Protein AF-A0A938R3F7-F1 (afdb_monomer_lite)

Foldseek 3Di:
DAQDAADPVQAGPPDQDDDDLVSLCVPQCPDPDPSVVVNVVLVVVVVVLVVVVPDPDDGDDDPSRGD

Sequence (67 aa):
MPLPDFDASGDLPLDVHRGTMNEVIQRFGSAGGQRGVCTLRLSHVHELAKRTGHLQRFIIFGSYVTA

Radius of gyration: 12.4 Å; chains: 1; bounding box: 25×27×33 Å

Secondary structure (DSSP, 8-state):
-PPPPP-TTSPPPSS-----HHHHHHHHS-STTHHHHHHHHHHHHHHHHHHTT--------SGGG--

Structure (mmCIF, N/CA/C/O backbone):
data_AF-A0A938R3F7-F1
#
_entry.id   AF-A0A938R3F7-F1
#
loop_
_atom_site.group_PDB
_atom_site.id
_atom_site.type_symbol
_atom_site.label_atom_id
_atom_site.label_alt_id
_atom_site.label_comp_id
_atom_site.label_asym_id
_atom_site.label_entity_id
_atom_site.label_seq_id
_atom_site.pdbx_PDB_ins_code
_atom_site.Cartn_x
_atom_site.Cartn_y
_atom_site.Cartn_z
_atom_site.occupancy
_atom_site.B_iso_or_equiv
_atom_site.auth_seq_id
_atom_site.auth_comp_id
_atom_site.auth_asym_id
_atom_site.auth_atom_id
_atom_site.pdbx_PDB_model_num
ATOM 1 N N . MET A 1 1 ? 3.765 -12.235 5.116 1.00 64.38 1 MET A N 1
ATOM 2 C CA . MET A 1 1 ? 3.936 -12.678 3.720 1.00 64.38 1 MET A CA 1
ATOM 3 C C . MET A 1 1 ? 4.269 -11.418 2.959 1.00 64.38 1 MET A C 1
ATOM 5 O O . MET A 1 1 ? 3.459 -10.504 3.046 1.00 64.38 1 MET A O 1
ATOM 9 N N . PRO A 1 2 ? 5.461 -11.319 2.362 1.00 83.38 2 PRO A N 1
ATOM 10 C CA . PRO A 1 2 ? 5.863 -10.102 1.674 1.00 83.38 2 PRO A CA 1
ATOM 11 C C . PRO A 1 2 ? 4.939 -9.846 0.480 1.00 83.38 2 PRO A C 1
ATOM 13 O 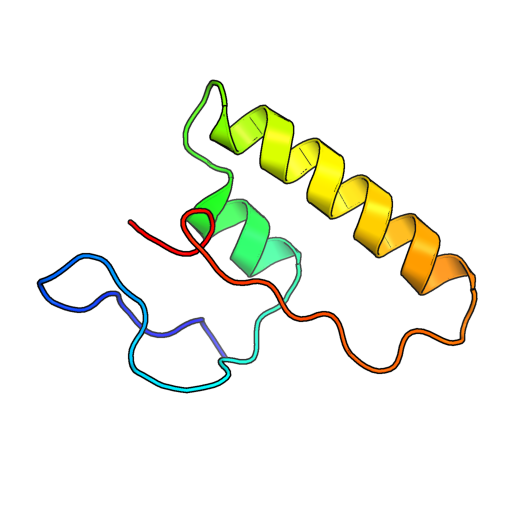O . PRO A 1 2 ? 4.394 -10.787 -0.100 1.00 83.38 2 PRO A O 1
ATOM 16 N N . LEU A 1 3 ? 4.766 -8.573 0.121 1.00 91.38 3 LEU A N 1
ATOM 17 C CA . LEU A 1 3 ? 4.101 -8.202 -1.127 1.00 91.38 3 LEU A CA 1
ATOM 18 C C . LEU A 1 3 ? 4.865 -8.824 -2.313 1.00 91.38 3 LEU A C 1
ATOM 20 O O . LEU A 1 3 ? 6.097 -8.770 -2.302 1.00 91.38 3 LEU A O 1
ATOM 24 N N . PRO A 1 4 ? 4.177 -9.378 -3.327 1.00 93.44 4 PRO A N 1
ATOM 25 C CA . PRO A 1 4 ? 4.834 -9.995 -4.481 1.00 93.44 4 PRO A CA 1
ATOM 26 C C . PRO A 1 4 ? 5.610 -8.963 -5.295 1.00 93.44 4 PRO A C 1
ATOM 28 O O . PRO A 1 4 ? 5.307 -7.773 -5.228 1.00 93.44 4 PRO A O 1
ATOM 31 N N . ASP A 1 5 ? 6.599 -9.395 -6.067 1.00 93.81 5 ASP A N 1
ATOM 32 C CA . ASP A 1 5 ? 7.360 -8.509 -6.952 1.00 93.81 5 ASP A CA 1
ATOM 33 C C . ASP A 1 5 ? 6.475 -7.884 -8.038 1.00 93.81 5 ASP A C 1
ATOM 35 O O . ASP A 1 5 ? 5.400 -8.397 -8.350 1.00 93.81 5 ASP A O 1
ATOM 39 N N . PHE A 1 6 ? 6.913 -6.741 -8.572 1.00 94.69 6 PHE A N 1
ATOM 40 C CA . PHE A 1 6 ? 6.237 -6.120 -9.708 1.00 94.69 6 PHE A CA 1
ATOM 41 C C . PHE A 1 6 ? 6.431 -6.955 -10.974 1.00 94.69 6 PHE A C 1
ATOM 43 O O . PHE A 1 6 ? 7.455 -7.620 -11.143 1.00 94.69 6 PHE A O 1
ATOM 50 N N . ASP A 1 7 ? 5.461 -6.894 -11.876 1.00 93.19 7 ASP A N 1
ATOM 51 C CA . ASP A 1 7 ? 5.603 -7.417 -13.225 1.00 93.19 7 ASP A CA 1
ATOM 52 C C . ASP A 1 7 ? 6.471 -6.500 -14.110 1.00 93.19 7 ASP A C 1
ATOM 54 O O . ASP A 1 7 ? 6.999 -5.470 -13.679 1.00 93.19 7 ASP A O 1
ATOM 58 N N . ALA A 1 8 ? 6.627 -6.882 -15.380 1.00 92.75 8 ALA A N 1
ATOM 59 C CA . ALA A 1 8 ? 7.403 -6.120 -16.358 1.00 92.75 8 ALA A CA 1
ATOM 60 C C . ALA A 1 8 ? 6.841 -4.712 -16.649 1.00 92.75 8 ALA A C 1
ATOM 62 O O . ALA A 1 8 ? 7.552 -3.886 -17.221 1.00 92.75 8 ALA A O 1
ATOM 63 N N . SER A 1 9 ? 5.590 -4.435 -16.278 1.00 92.75 9 SER A N 1
ATOM 64 C CA . SER A 1 9 ? 4.936 -3.134 -16.422 1.00 92.75 9 SER A CA 1
ATOM 65 C C . SER A 1 9 ? 5.051 -2.266 -15.166 1.00 92.75 9 SER A C 1
ATOM 67 O O . SER A 1 9 ? 4.720 -1.084 -15.220 1.00 92.75 9 SER A O 1
ATOM 69 N N . GLY A 1 10 ? 5.588 -2.803 -14.066 1.00 92.81 10 GLY A N 1
ATOM 70 C CA . GLY A 1 10 ? 5.693 -2.095 -12.791 1.00 92.81 10 GLY A CA 1
ATOM 71 C C . GLY A 1 10 ? 4.430 -2.199 -11.935 1.00 92.81 10 GLY A C 1
ATOM 72 O O . GLY A 1 10 ? 4.292 -1.452 -10.963 1.00 92.81 10 GLY A O 1
ATOM 73 N N . ASP A 1 11 ? 3.524 -3.116 -12.272 1.00 93.88 11 ASP A N 1
ATOM 74 C CA . ASP A 1 11 ? 2.289 -3.374 -11.541 1.00 93.88 11 ASP A CA 1
ATOM 75 C C . ASP A 1 11 ? 2.439 -4.593 -10.629 1.00 93.88 11 ASP A C 1
ATOM 77 O O . ASP A 1 11 ? 3.265 -5.481 -10.846 1.00 93.88 11 ASP A O 1
ATOM 81 N N . LEU A 1 12 ? 1.652 -4.644 -9.554 1.00 94.06 12 LEU A N 1
ATOM 82 C CA . LEU A 1 12 ? 1.524 -5.885 -8.792 1.00 94.06 12 LEU A CA 1
ATOM 83 C C . LEU A 1 12 ? 0.731 -6.907 -9.628 1.00 94.06 12 LEU A C 1
ATOM 85 O O . LEU A 1 12 ? -0.217 -6.509 -10.309 1.00 94.06 12 LEU A O 1
ATOM 89 N N . PRO A 1 13 ? 1.035 -8.217 -9.526 1.00 94.38 13 PRO A N 1
ATOM 90 C CA . PRO A 1 13 ? 0.237 -9.263 -10.158 1.00 94.38 13 PRO A CA 1
ATOM 91 C C . PRO A 1 13 ? -1.252 -9.108 -9.834 1.00 94.38 13 PRO A C 1
ATOM 93 O O . PRO A 1 13 ? -1.606 -8.653 -8.746 1.00 94.38 13 PRO A O 1
ATOM 96 N N . LEU A 1 14 ? -2.134 -9.516 -10.743 1.00 91.44 14 LEU A N 1
ATOM 97 C CA . LEU A 1 14 ? -3.578 -9.377 -10.551 1.00 91.44 14 LEU A CA 1
ATOM 98 C C . LEU A 1 14 ? -4.075 -10.218 -9.361 1.00 91.44 14 LEU A C 1
ATOM 100 O O . LEU A 1 14 ? -4.294 -11.414 -9.513 1.00 91.44 14 LEU A O 1
ATOM 104 N N . ASP A 1 15 ? -4.264 -9.592 -8.198 1.00 94.38 15 ASP A N 1
ATOM 105 C CA . ASP A 1 15 ? -4.967 -10.136 -7.027 1.00 94.38 15 ASP A CA 1
ATOM 106 C C . ASP A 1 15 ? -5.067 -9.072 -5.908 1.00 94.38 15 ASP A C 1
ATOM 108 O O . ASP A 1 15 ? -4.537 -7.963 -6.019 1.00 94.38 15 ASP A O 1
ATOM 112 N N . VAL A 1 16 ? -5.702 -9.421 -4.785 1.00 93.62 16 VAL A N 1
ATOM 113 C CA . V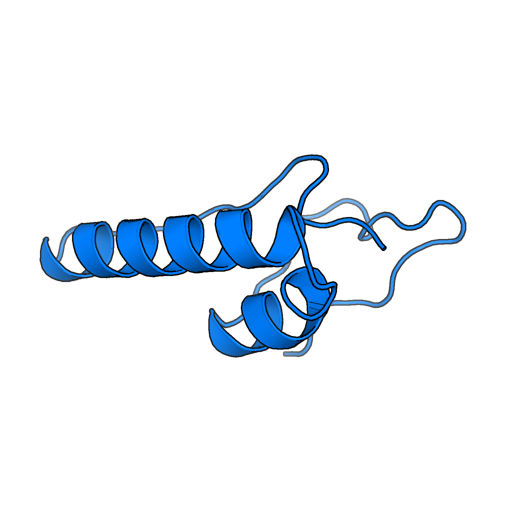AL A 1 16 ? -5.607 -8.691 -3.516 1.00 93.62 16 VAL A CA 1
ATOM 114 C C . VAL A 1 16 ? -4.473 -9.262 -2.669 1.00 93.62 16 VAL A C 1
ATOM 116 O O . VAL A 1 16 ? -4.617 -10.268 -1.968 1.00 93.62 16 VAL A O 1
ATOM 119 N N . HIS A 1 17 ? -3.350 -8.550 -2.657 1.00 93.81 17 HIS A N 1
ATOM 120 C CA . HIS A 1 17 ? -2.176 -8.939 -1.879 1.00 93.81 17 HIS A CA 1
ATOM 121 C C . HIS A 1 17 ? -2.273 -8.460 -0.436 1.00 93.81 17 HIS A C 1
ATOM 123 O O . HIS A 1 17 ? -2.475 -7.277 -0.158 1.00 93.81 17 HIS A O 1
ATOM 129 N N . ARG A 1 18 ? -2.100 -9.383 0.513 1.00 94.00 18 ARG A N 1
ATOM 130 C CA . ARG A 1 18 ? -2.018 -9.032 1.935 1.00 94.00 18 ARG A CA 1
ATOM 131 C C . ARG A 1 18 ? -0.659 -8.408 2.227 1.00 94.00 18 ARG A C 1
ATOM 133 O O . ARG A 1 18 ? 0.364 -9.013 1.933 1.00 94.00 18 ARG A O 1
ATOM 140 N N . GLY A 1 19 ? -0.671 -7.254 2.881 1.00 92.12 19 GLY A N 1
ATOM 141 C CA . GLY A 1 19 ? 0.526 -6.585 3.373 1.00 92.12 19 GLY A CA 1
ATOM 142 C C . GLY A 1 19 ? 0.243 -5.844 4.672 1.00 92.12 19 GLY A C 1
ATOM 143 O O . GLY A 1 19 ? -0.902 -5.534 5.007 1.00 92.12 19 GLY A O 1
ATOM 144 N N . THR A 1 20 ? 1.298 -5.576 5.426 1.00 93.00 20 THR A N 1
ATOM 145 C CA . THR A 1 20 ? 1.259 -4.689 6.588 1.00 93.00 20 THR A CA 1
ATOM 146 C C . THR A 1 20 ? 1.406 -3.233 6.155 1.00 93.00 20 THR A C 1
ATOM 148 O O . THR A 1 20 ? 2.008 -2.933 5.124 1.00 93.00 20 THR A O 1
ATOM 151 N N . MET A 1 21 ? 0.921 -2.295 6.976 1.00 92.94 21 MET A N 1
ATOM 152 C CA . MET A 1 21 ? 1.116 -0.863 6.715 1.00 92.94 21 MET A CA 1
ATOM 153 C C . MET A 1 21 ? 2.608 -0.502 6.597 1.00 92.94 21 MET A C 1
ATOM 155 O O . MET A 1 21 ? 2.972 0.343 5.789 1.00 92.94 21 MET A O 1
ATOM 159 N N . ASN A 1 22 ? 3.479 -1.178 7.356 1.00 91.94 22 ASN A N 1
ATOM 160 C CA . ASN A 1 22 ? 4.922 -0.961 7.283 1.00 91.94 22 ASN A CA 1
ATOM 161 C C . ASN A 1 22 ? 5.512 -1.416 5.938 1.00 91.94 22 ASN A C 1
ATOM 163 O O . ASN A 1 22 ? 6.268 -0.668 5.330 1.00 91.94 22 ASN A O 1
ATOM 167 N N . GLU A 1 23 ? 5.131 -2.599 5.439 1.00 92.62 23 GLU A N 1
ATOM 168 C CA . GLU A 1 23 ? 5.550 -3.077 4.109 1.00 92.62 23 GLU A CA 1
ATOM 169 C C . GLU A 1 23 ? 5.075 -2.132 2.997 1.00 92.62 23 GLU A C 1
ATOM 171 O O . GLU A 1 23 ? 5.845 -1.808 2.096 1.00 92.62 23 GLU A O 1
ATOM 176 N N . VAL A 1 24 ? 3.839 -1.630 3.092 1.00 93.38 24 VAL A N 1
ATOM 177 C CA . VAL A 1 24 ? 3.290 -0.643 2.149 1.00 93.38 24 VAL A CA 1
ATOM 178 C C . VAL A 1 24 ? 4.101 0.659 2.177 1.00 93.38 24 VAL A C 1
ATOM 180 O O . VAL A 1 24 ? 4.494 1.157 1.126 1.00 93.38 24 VAL A O 1
ATOM 183 N N . ILE A 1 25 ? 4.391 1.205 3.362 1.00 92.88 25 ILE A N 1
ATOM 184 C CA . ILE A 1 25 ? 5.165 2.451 3.509 1.00 92.88 25 ILE A CA 1
ATOM 185 C C . ILE A 1 25 ? 6.589 2.279 2.973 1.00 92.88 25 ILE A C 1
ATOM 187 O O . ILE A 1 25 ? 7.061 3.127 2.220 1.00 92.88 25 ILE A O 1
ATOM 191 N N . GLN A 1 26 ? 7.265 1.190 3.342 1.00 91.12 26 GLN A N 1
ATOM 192 C CA . GLN A 1 26 ? 8.630 0.898 2.898 1.00 91.12 26 GLN A CA 1
ATOM 193 C C . GLN A 1 26 ? 8.712 0.789 1.373 1.00 91.12 26 GLN A C 1
ATOM 195 O O . GLN A 1 26 ? 9.620 1.349 0.757 1.00 91.12 26 GLN A O 1
ATOM 200 N N . ARG A 1 27 ? 7.744 0.098 0.761 1.00 91.44 27 ARG A N 1
ATOM 201 C CA . ARG A 1 27 ? 7.770 -0.197 -0.671 1.00 91.44 27 ARG A CA 1
ATOM 202 C C . ARG A 1 27 ? 7.309 0.962 -1.547 1.00 91.44 27 ARG A C 1
ATOM 204 O O . ARG A 1 27 ? 7.938 1.224 -2.561 1.00 91.44 27 ARG A O 1
ATOM 211 N N . PHE A 1 28 ? 6.237 1.652 -1.168 1.00 91.50 28 PHE A N 1
ATOM 212 C CA . PHE A 1 28 ? 5.600 2.658 -2.030 1.00 91.50 28 PHE A CA 1
ATOM 213 C C . PHE A 1 28 ? 5.824 4.099 -1.557 1.00 91.50 28 PHE A C 1
ATOM 215 O O . PHE A 1 28 ? 5.668 5.046 -2.327 1.00 91.50 28 PHE A O 1
ATOM 222 N N . GLY A 1 29 ? 6.194 4.290 -0.288 1.00 87.44 29 GLY A N 1
ATOM 223 C CA . GLY A 1 29 ? 6.365 5.610 0.319 1.00 87.44 29 GLY A CA 1
ATOM 224 C C . GLY A 1 29 ? 7.783 6.172 0.290 1.00 87.44 29 GLY A C 1
ATOM 225 O O . GLY A 1 29 ? 7.981 7.322 0.673 1.00 87.44 29 GLY A O 1
ATOM 226 N N . SER A 1 30 ? 8.759 5.387 -0.163 1.00 75.25 30 SER A N 1
ATOM 227 C CA . SER A 1 30 ? 10.191 5.712 -0.147 1.00 75.25 30 SER A CA 1
ATOM 228 C C . SER A 1 30 ? 10.628 6.696 -1.241 1.00 75.25 30 SER A C 1
ATOM 230 O O . SER A 1 30 ? 11.695 7.299 -1.132 1.00 75.25 30 SER A O 1
ATOM 232 N N . ALA A 1 31 ? 9.797 6.940 -2.256 1.00 65.19 31 ALA A N 1
ATOM 233 C CA . ALA A 1 31 ? 10.048 7.989 -3.237 1.00 65.19 31 ALA A CA 1
ATOM 234 C C . ALA A 1 31 ? 9.671 9.360 -2.643 1.00 65.19 31 ALA A C 1
ATOM 236 O O . ALA A 1 31 ? 8.500 9.642 -2.374 1.00 65.19 31 AL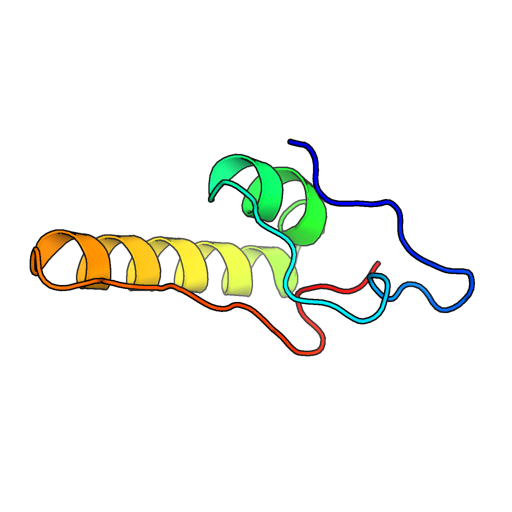A A O 1
ATOM 237 N N . GLY A 1 32 ? 10.665 10.221 -2.415 1.00 69.62 32 GLY A N 1
ATOM 238 C CA . GLY A 1 32 ? 10.444 11.603 -1.979 1.00 69.62 32 GLY A CA 1
ATOM 239 C C . GLY A 1 32 ? 9.457 12.373 -2.876 1.00 69.62 32 GLY A C 1
ATOM 240 O O . GLY A 1 32 ? 9.147 11.977 -3.998 1.00 69.62 32 GLY A O 1
ATOM 241 N N . GLY A 1 33 ? 8.930 13.494 -2.376 1.00 83.56 33 GLY A N 1
ATOM 242 C CA . GLY A 1 33 ? 7.946 14.306 -3.101 1.00 83.56 33 GLY A CA 1
ATOM 243 C C . GLY A 1 33 ? 6.505 13.812 -2.924 1.00 83.56 33 GLY A C 1
ATOM 244 O O . GLY A 1 33 ? 6.047 13.608 -1.798 1.00 83.56 33 GLY A O 1
ATOM 245 N N . GLN A 1 34 ? 5.764 13.652 -4.027 1.00 85.31 34 GLN A N 1
ATOM 246 C CA . GLN A 1 34 ? 4.317 13.385 -4.002 1.00 85.31 34 GLN A CA 1
ATOM 247 C C . GLN A 1 34 ? 3.962 12.059 -3.310 1.00 85.31 34 GLN A C 1
ATOM 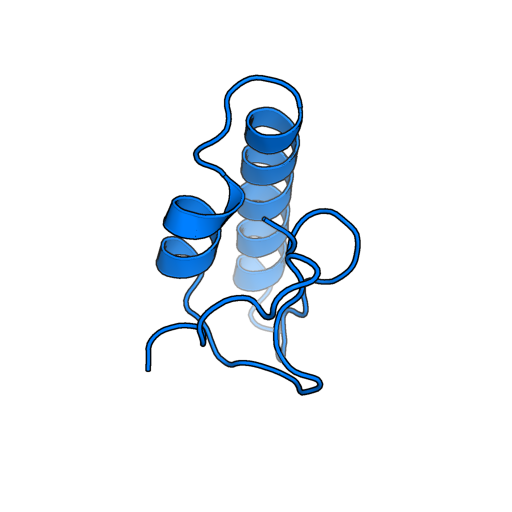249 O O . GLN A 1 34 ? 3.004 12.017 -2.535 1.00 85.31 34 GLN A O 1
ATOM 254 N N . ARG A 1 35 ? 4.751 10.993 -3.519 1.00 87.50 35 ARG A N 1
ATOM 255 C CA . ARG A 1 35 ? 4.525 9.690 -2.867 1.00 87.50 35 ARG A CA 1
ATOM 256 C C . ARG A 1 35 ? 4.722 9.766 -1.351 1.00 87.50 35 ARG A C 1
ATOM 258 O O . ARG A 1 35 ? 3.924 9.185 -0.617 1.00 87.50 35 ARG A O 1
ATOM 265 N N . GLY A 1 36 ? 5.669 10.567 -0.863 1.00 90.94 36 GLY A N 1
ATOM 266 C CA . GLY A 1 36 ? 5.817 10.857 0.568 1.00 90.94 36 GLY A CA 1
ATOM 267 C C . GLY A 1 36 ? 4.571 11.517 1.177 1.00 90.94 36 GLY A C 1
ATOM 268 O O . GLY A 1 36 ? 4.052 11.051 2.191 1.00 90.94 36 GLY A O 1
ATOM 269 N N . VAL A 1 37 ? 4.017 12.543 0.520 1.00 92.19 37 VAL A N 1
ATOM 270 C CA . VAL A 1 37 ? 2.783 13.217 0.976 1.00 92.19 37 VAL A CA 1
ATOM 271 C C . VAL A 1 37 ? 1.588 12.258 0.977 1.00 92.19 37 VAL A C 1
ATOM 273 O O . VAL A 1 37 ? 0.835 12.202 1.953 1.00 92.19 37 VAL A O 1
ATOM 276 N N . CYS A 1 38 ? 1.427 11.461 -0.084 1.00 93.44 38 CYS A N 1
ATOM 277 C CA . CYS A 1 38 ? 0.400 10.421 -0.150 1.00 93.44 38 CYS A CA 1
ATOM 278 C C . CYS A 1 38 ? 0.548 9.407 0.989 1.00 93.44 38 CYS A C 1
ATOM 280 O O . CYS A 1 38 ? -0.446 9.052 1.613 1.00 93.44 38 CYS A O 1
ATOM 282 N N . THR A 1 39 ? 1.777 9.004 1.312 1.00 94.62 39 THR A N 1
ATOM 283 C CA . THR A 1 39 ? 2.079 8.051 2.390 1.00 94.62 39 THR A CA 1
ATOM 284 C C . THR A 1 39 ? 1.727 8.604 3.766 1.00 94.62 39 THR A C 1
ATOM 286 O O . THR A 1 39 ? 1.133 7.896 4.581 1.00 94.62 39 THR A O 1
ATOM 289 N N . LEU A 1 40 ? 2.019 9.881 4.027 1.00 93.94 40 LEU A N 1
ATOM 290 C CA . LEU A 1 40 ? 1.606 10.547 5.265 1.00 93.94 40 LEU A CA 1
ATOM 291 C C . LEU A 1 40 ? 0.079 10.577 5.396 1.00 93.94 40 LEU A C 1
ATOM 293 O O . LEU A 1 40 ? -0.463 10.210 6.439 1.00 93.94 40 LEU A O 1
ATOM 297 N N . ARG A 1 41 ? -0.627 10.951 4.322 1.00 94.88 41 ARG A N 1
ATOM 298 C CA . ARG A 1 41 ? -2.096 10.985 4.304 1.00 94.88 41 ARG A CA 1
ATOM 299 C C . ARG A 1 41 ? -2.703 9.595 4.489 1.00 94.88 41 ARG A C 1
ATOM 301 O O . ARG A 1 41 ? -3.639 9.441 5.267 1.00 94.88 41 ARG A O 1
ATOM 308 N N . LEU A 1 42 ? -2.150 8.597 3.808 1.00 95.56 42 LEU A N 1
ATOM 309 C CA . LEU A 1 42 ? -2.545 7.196 3.912 1.00 95.56 42 LEU A CA 1
ATOM 310 C C . LEU A 1 42 ? -2.399 6.689 5.350 1.00 95.56 42 LEU A C 1
ATOM 312 O O . LEU A 1 42 ? -3.339 6.121 5.900 1.00 95.56 42 LEU A O 1
ATOM 316 N N . SER A 1 43 ? -1.251 6.965 5.973 1.00 95.50 43 SER A N 1
ATOM 317 C CA . SER A 1 43 ? -0.957 6.571 7.355 1.00 95.50 43 SER A CA 1
ATOM 318 C C . SER A 1 43 ? -1.930 7.223 8.339 1.00 95.50 43 SER A C 1
ATOM 320 O O . SER A 1 43 ? -2.444 6.562 9.240 1.00 95.50 43 SER A O 1
ATOM 322 N N . HIS A 1 44 ? -2.237 8.506 8.131 1.00 96.94 44 HIS A N 1
ATOM 323 C CA . HIS A 1 44 ? -3.197 9.237 8.949 1.00 96.94 44 HIS A CA 1
ATOM 324 C C . HIS A 1 44 ? -4.619 8.666 8.838 1.00 96.94 44 HIS A C 1
ATOM 326 O O . HIS A 1 44 ? -5.255 8.406 9.857 1.00 96.94 44 HIS A O 1
ATOM 332 N N . VAL A 1 45 ? -5.110 8.414 7.619 1.00 96.62 45 VAL A N 1
ATOM 333 C CA . VAL A 1 45 ? -6.455 7.851 7.392 1.00 96.62 45 VAL A CA 1
ATOM 334 C C . VAL A 1 45 ? -6.571 6.434 7.948 1.00 96.62 45 VAL A C 1
ATOM 336 O O . VAL A 1 45 ? -7.571 6.118 8.591 1.00 96.62 45 VAL A O 1
ATOM 339 N N . HIS A 1 46 ? -5.552 5.594 7.746 1.00 96.75 46 HIS A N 1
ATOM 340 C CA . HIS A 1 46 ? -5.521 4.246 8.308 1.00 96.75 46 HIS A CA 1
ATOM 341 C C . HIS A 1 46 ? -5.631 4.277 9.839 1.00 96.75 46 HIS A C 1
ATOM 343 O O . HIS A 1 46 ? -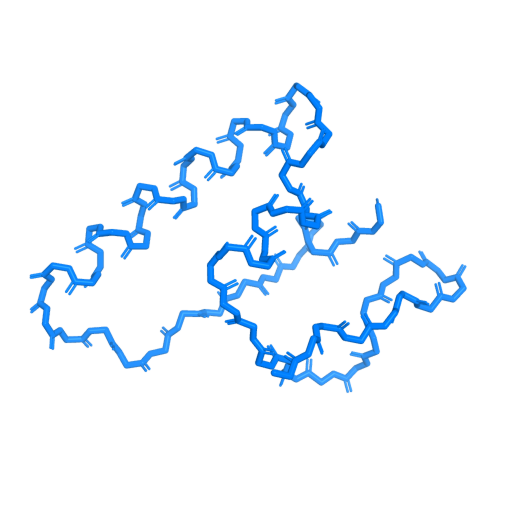6.428 3.539 10.415 1.00 96.75 46 HIS A O 1
ATOM 349 N N . GLU A 1 47 ? -4.886 5.165 10.500 1.00 97.12 47 GLU A N 1
ATOM 350 C CA . GLU A 1 47 ? -4.928 5.307 11.956 1.00 97.12 47 GLU A CA 1
ATOM 351 C C . GLU A 1 47 ? -6.285 5.831 12.455 1.00 97.12 47 GLU A C 1
ATOM 353 O O . GLU A 1 47 ? -6.838 5.289 13.412 1.00 97.12 47 GLU A O 1
ATOM 358 N N . LEU A 1 48 ? -6.874 6.827 11.783 1.00 97.75 48 LEU A N 1
ATOM 359 C CA . LEU A 1 48 ? -8.222 7.308 12.106 1.00 97.75 48 LEU A CA 1
ATOM 360 C C . LEU A 1 48 ? -9.268 6.197 11.982 1.00 97.75 48 LEU A C 1
ATOM 362 O O . LEU A 1 48 ? -10.070 6.000 12.893 1.00 97.75 48 LEU A O 1
ATOM 366 N N . ALA A 1 49 ? -9.240 5.442 10.883 1.00 97.56 49 ALA A N 1
ATOM 367 C CA . ALA A 1 49 ? -10.165 4.342 10.659 1.00 97.56 49 ALA A CA 1
ATOM 368 C C . ALA A 1 49 ? -9.974 3.228 11.699 1.00 97.56 49 ALA A C 1
ATOM 370 O O . ALA A 1 49 ? -10.951 2.731 12.257 1.00 97.56 49 ALA A O 1
ATOM 371 N N . LYS A 1 50 ? -8.727 2.875 12.026 1.00 97.00 50 LYS A N 1
ATOM 372 C CA . LYS A 1 50 ? -8.404 1.865 13.041 1.00 97.00 50 LYS A CA 1
ATOM 373 C C . LYS A 1 50 ? -8.933 2.247 14.427 1.00 97.00 50 LYS A C 1
ATOM 375 O O . LYS A 1 50 ? -9.479 1.390 15.117 1.00 97.00 50 LYS A O 1
ATOM 380 N N . ARG A 1 51 ? -8.836 3.524 14.816 1.00 97.88 51 ARG A N 1
ATOM 381 C CA . ARG A 1 51 ? -9.337 4.035 16.110 1.00 97.88 51 ARG A CA 1
ATOM 382 C C . ARG A 1 51 ? -10.840 3.886 16.300 1.00 97.88 51 ARG A C 1
ATOM 384 O O . ARG A 1 51 ? -11.292 3.864 17.437 1.00 97.88 51 ARG A O 1
ATOM 391 N N . THR A 1 52 ? -11.607 3.752 15.220 1.00 97.56 52 THR A N 1
ATOM 392 C CA . THR A 1 52 ? -13.049 3.487 15.326 1.00 97.56 52 THR A CA 1
ATOM 393 C C . THR A 1 52 ? -13.359 2.108 15.910 1.00 97.56 52 THR A C 1
ATOM 395 O O . THR A 1 52 ? -14.479 1.884 16.344 1.00 97.56 52 THR A O 1
ATOM 398 N N . GLY A 1 53 ? -12.413 1.159 15.881 1.00 97.50 53 GLY A N 1
ATOM 399 C CA . GLY A 1 53 ? -12.666 -0.237 16.254 1.00 97.50 53 GLY A CA 1
ATOM 400 C C . GLY A 1 53 ? -13.537 -1.012 15.253 1.00 97.50 53 GLY A C 1
ATOM 401 O O . GLY A 1 53 ? -13.809 -2.189 15.470 1.00 97.50 53 GLY A O 1
ATOM 402 N N . HIS A 1 54 ? -13.945 -0.386 14.143 1.00 97.56 54 HIS A N 1
ATOM 403 C CA . HIS A 1 54 ? -14.858 -0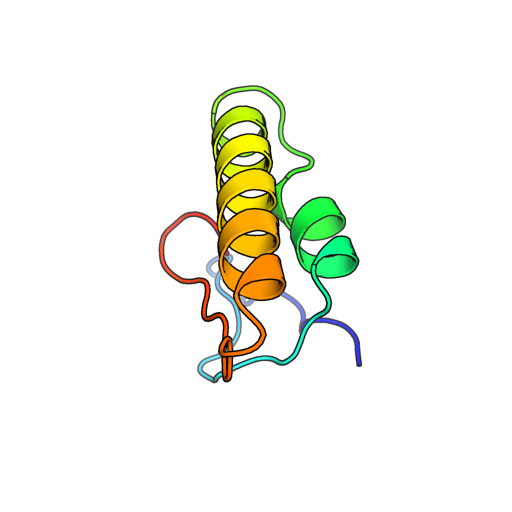.963 13.149 1.00 97.56 54 HIS A CA 1
ATOM 404 C C . HIS A 1 54 ? -14.207 -1.213 11.779 1.00 97.56 54 HIS A C 1
ATOM 406 O O . HIS A 1 54 ? -14.873 -1.649 10.839 1.00 97.56 54 HIS A O 1
ATOM 412 N N . LEU A 1 55 ? -12.902 -0.959 11.642 1.00 96.88 55 LEU A N 1
ATOM 413 C CA . LEU A 1 55 ? -12.177 -1.186 10.394 1.00 96.88 55 LEU A CA 1
ATOM 414 C C . LEU A 1 55 ? -12.021 -2.690 10.113 1.00 96.88 55 LEU A C 1
ATOM 416 O O . LEU A 1 55 ? -11.211 -3.364 10.744 1.00 96.88 55 LEU A O 1
ATOM 420 N N . GLN A 1 56 ? -12.766 -3.206 9.132 1.00 95.81 56 GLN A N 1
ATOM 421 C CA . GLN A 1 56 ? -12.676 -4.613 8.720 1.00 95.81 56 GLN A CA 1
ATOM 422 C C . GLN A 1 56 ? -11.568 -4.875 7.694 1.00 95.81 56 GLN A C 1
ATOM 424 O O . GLN A 1 56 ? -10.831 -5.853 7.803 1.00 95.81 56 GLN A O 1
ATOM 429 N N . ARG A 1 57 ? -11.469 -4.030 6.661 1.00 94.88 57 ARG A N 1
ATOM 430 C CA . ARG A 1 57 ? -10.466 -4.134 5.593 1.00 94.88 57 ARG A CA 1
ATOM 431 C C . ARG A 1 57 ? -10.039 -2.745 5.153 1.00 94.88 57 ARG A C 1
ATOM 433 O O . ARG A 1 57 ? -10.860 -1.835 5.098 1.00 94.88 57 ARG A O 1
ATOM 440 N N . PHE A 1 58 ? -8.770 -2.617 4.794 1.00 96.12 58 PHE A N 1
ATOM 441 C CA . PHE A 1 58 ? -8.195 -1.400 4.241 1.00 96.12 58 PHE A CA 1
ATOM 442 C C . PHE A 1 58 ? -7.515 -1.756 2.919 1.00 96.12 58 PHE A C 1
ATOM 444 O O . PHE A 1 58 ? -6.519 -2.474 2.917 1.00 96.12 58 PHE A O 1
ATOM 451 N N . ILE A 1 59 ? -8.110 -1.335 1.802 1.00 96.06 59 ILE A N 1
ATOM 452 C CA . ILE A 1 59 ? -7.663 -1.694 0.449 1.00 96.06 59 ILE A CA 1
ATOM 453 C C . ILE A 1 59 ? -7.018 -0.467 -0.190 1.00 96.06 59 ILE A C 1
ATOM 455 O O . ILE A 1 59 ? -7.594 0.619 -0.169 1.00 96.06 59 ILE A O 1
ATOM 459 N N . ILE A 1 60 ? -5.830 -0.655 -0.758 1.00 95.19 60 ILE A N 1
ATOM 460 C CA . ILE A 1 60 ? -5.028 0.390 -1.397 1.00 95.19 60 ILE A CA 1
ATOM 461 C C . ILE A 1 60 ? -4.847 -0.011 -2.859 1.00 95.19 60 ILE A C 1
ATOM 463 O O . ILE A 1 60 ? -4.498 -1.154 -3.141 1.00 95.19 60 ILE A O 1
ATOM 467 N N . PHE A 1 61 ? -5.117 0.908 -3.779 1.00 94.44 61 PHE A N 1
ATOM 468 C CA . PHE A 1 61 ? -5.103 0.649 -5.217 1.00 94.44 61 PHE A CA 1
ATOM 469 C C . PHE A 1 61 ? -4.751 1.920 -6.000 1.00 94.44 61 PHE A C 1
ATOM 471 O O . PHE A 1 61 ? -4.626 3.007 -5.428 1.00 94.44 61 PHE A O 1
ATOM 478 N N . GLY A 1 62 ? -4.617 1.780 -7.319 1.00 91.94 62 GLY A N 1
ATOM 479 C CA . GLY A 1 62 ? -4.281 2.873 -8.230 1.00 91.94 62 GLY A CA 1
ATOM 480 C C . GLY A 1 62 ? -2.778 3.137 -8.307 1.00 91.94 62 GLY A C 1
ATOM 481 O O . GLY A 1 62 ? -1.965 2.335 -7.857 1.00 91.94 62 GLY A O 1
ATOM 482 N N . SER A 1 63 ? -2.404 4.295 -8.850 1.00 91.50 63 SER A N 1
ATOM 483 C CA . SER A 1 63 ? -1.005 4.635 -9.156 1.00 91.50 63 SER A CA 1
ATOM 484 C C . SER A 1 63 ? -0.057 4.637 -7.950 1.00 91.50 63 SER A C 1
ATOM 486 O O . SER A 1 63 ? 1.158 4.609 -8.129 1.00 91.50 63 SER A O 1
ATOM 488 N N . TYR A 1 64 ? -0.574 4.646 -6.719 1.00 92.94 64 TYR A N 1
ATOM 489 C CA . TYR A 1 64 ? 0.251 4.567 -5.515 1.00 92.94 64 TYR A CA 1
ATOM 490 C C . TYR A 1 64 ? 0.932 3.200 -5.334 1.00 92.94 64 TYR A C 1
ATOM 492 O O . TYR A 1 64 ? 2.032 3.157 -4.801 1.00 92.94 64 TYR A O 1
ATOM 500 N N . VAL A 1 65 ? 0.313 2.099 -5.782 1.00 93.19 65 VAL A N 1
ATOM 501 C CA . VAL A 1 65 ? 0.835 0.727 -5.594 1.00 93.19 65 VAL A CA 1
ATOM 502 C C . VAL A 1 65 ? 1.636 0.211 -6.797 1.00 93.19 65 VAL A C 1
ATOM 504 O O . VAL A 1 65 ? 1.709 -0.993 -7.017 1.00 93.19 65 VAL A O 1
ATOM 507 N N . THR A 1 66 ? 2.231 1.123 -7.567 1.00 92.75 66 THR A N 1
ATOM 508 C CA . THR A 1 66 ? 3.076 0.835 -8.743 1.00 92.75 66 THR A CA 1
ATOM 509 C C . THR A 1 66 ? 4.551 1.115 -8.436 1.00 92.75 66 THR A C 1
ATOM 511 O O . THR A 1 66 ? 4.849 1.753 -7.418 1.00 92.75 66 THR A O 1
ATOM 514 N N . ALA A 1 67 ? 5.460 0.625 -9.286 1.00 88.12 67 ALA A N 1
ATOM 515 C CA . ALA A 1 67 ? 6.909 0.842 -9.181 1.00 88.12 67 ALA A CA 1
ATOM 516 C C . ALA A 1 67 ? 7.293 2.330 -9.126 1.00 88.12 67 ALA A C 1
ATOM 518 O O . ALA A 1 67 ? 6.676 3.164 -9.824 1.00 88.12 67 ALA A O 1
#

pLDDT: mean 91.94, std 6.71, range [64.38, 97.88]